Protein AF-A0A934GBI1-F1 (afdb_monomer_lite)

Secondary structure (DSSP, 8-state):
--TTGGG-SS--------S----HHHHHHHHHHHTT---EEES-GGG-EEE-TT--EEEE--GGGSTT----

pLDDT: mean 79.29, std 13.79, range [38.94, 94.31]

Foldseek 3Di:
DPVVQVVDPDHDDDDDDPPDDDDPVVVVCVVCVVVPFDWDWDDDDQPIFTAGPVRHTDDGDHCPVPPPPPDD

Structure (mmCIF, N/CA/C/O backbone):
data_AF-A0A934GBI1-F1
#
_entry.id   AF-A0A934GBI1-F1
#
loop_
_atom_site.group_PDB
_atom_site.id
_atom_site.type_symbol
_atom_site.label_atom_id
_atom_site.label_alt_id
_atom_site.label_comp_id
_atom_site.label_asym_id
_atom_site.label_entity_id
_atom_site.label_seq_id
_atom_site.pdbx_PDB_ins_code
_atom_site.Cartn_x
_atom_site.Cartn_y
_atom_site.Cartn_z
_atom_site.occupancy
_atom_site.B_iso_or_equiv
_atom_site.auth_seq_id
_atom_site.auth_comp_id
_atom_site.auth_asym_id
_atom_site.auth_atom_id
_atom_site.pdbx_PDB_model_num
ATOM 1 N N . MET A 1 1 ? -11.539 -11.611 15.440 1.00 59.94 1 MET A N 1
ATOM 2 C CA . MET A 1 1 ? -13.000 -11.818 15.566 1.00 59.94 1 MET A CA 1
ATOM 3 C C . MET A 1 1 ? -13.666 -10.454 15.698 1.00 59.94 1 MET A C 1
ATOM 5 O O . MET A 1 1 ? -13.344 -9.758 16.645 1.00 59.94 1 MET A O 1
ATOM 9 N N . ARG A 1 2 ? -14.522 -10.044 14.748 1.00 71.25 2 ARG A N 1
ATOM 10 C CA . ARG A 1 2 ? -15.247 -8.750 14.800 1.00 71.25 2 ARG A CA 1
ATOM 11 C C . ARG A 1 2 ? -16.663 -8.880 15.383 1.00 71.25 2 ARG A C 1
ATOM 13 O O . ARG A 1 2 ? -17.173 -7.946 15.979 1.00 71.25 2 ARG A O 1
ATOM 20 N N . TRP A 1 3 ? -17.276 -10.063 15.284 1.00 77.69 3 TRP A N 1
ATOM 21 C CA . TRP A 1 3 ? -18.646 -10.324 15.754 1.00 77.69 3 TRP A CA 1
ATOM 22 C C . TRP A 1 3 ? -18.812 -10.314 17.283 1.00 77.69 3 TRP A C 1
ATOM 24 O O . TRP A 1 3 ? -19.935 -10.211 17.765 1.00 77.69 3 TRP A O 1
ATOM 34 N N . LEU A 1 4 ? -17.719 -10.442 18.049 1.00 78.81 4 LEU A N 1
ATOM 35 C CA . LEU A 1 4 ? -17.769 -10.504 19.518 1.00 78.81 4 LEU A CA 1
ATOM 36 C C . LEU A 1 4 ? -18.007 -9.127 20.154 1.00 78.81 4 LEU A C 1
ATOM 38 O O . LEU A 1 4 ? -18.461 -9.055 21.289 1.00 78.81 4 LEU A O 1
ATOM 42 N N . MET A 1 5 ? -17.743 -8.044 19.421 1.00 85.56 5 MET A N 1
ATOM 43 C CA . MET A 1 5 ? -17.985 -6.675 19.890 1.00 85.56 5 MET A CA 1
ATOM 44 C C . MET A 1 5 ? -19.482 -6.367 20.022 1.00 85.56 5 MET A C 1
ATOM 46 O O . MET A 1 5 ? -19.889 -5.645 20.920 1.00 85.56 5 MET A O 1
ATOM 50 N N . GLN A 1 6 ? -20.321 -6.981 19.182 1.00 81.62 6 GLN A N 1
ATOM 51 C CA . GLN A 1 6 ? -21.776 -6.781 19.200 1.00 81.62 6 GLN A CA 1
ATOM 52 C C . GLN A 1 6 ? -22.478 -7.508 20.360 1.00 81.62 6 GLN A C 1
ATOM 54 O O . GLN A 1 6 ? -23.666 -7.297 20.579 1.00 81.62 6 GLN A O 1
ATOM 59 N N . GLN A 1 7 ? -21.773 -8.400 21.062 1.00 88.44 7 GLN A N 1
ATOM 60 C CA . GLN A 1 7 ? -22.328 -9.236 22.134 1.00 88.44 7 GLN A CA 1
ATOM 61 C C . GLN A 1 7 ? -21.965 -8.719 23.535 1.00 88.44 7 GLN A C 1
ATOM 63 O O . GLN A 1 7 ? -22.243 -9.395 24.524 1.00 88.44 7 GLN A O 1
ATOM 68 N N . GLN A 1 8 ? -21.324 -7.551 23.633 1.00 85.56 8 GLN A N 1
ATOM 69 C CA . GLN A 1 8 ? -20.935 -6.969 24.915 1.00 85.56 8 GLN A CA 1
ATOM 70 C C . GLN A 1 8 ? -22.157 -6.427 25.663 1.00 85.56 8 GLN A C 1
ATOM 72 O O . GLN A 1 8 ? -23.071 -5.855 25.073 1.00 85.56 8 GLN A O 1
ATOM 77 N N . LEU A 1 9 ? -22.163 -6.604 26.985 1.00 88.50 9 LEU A N 1
ATOM 78 C CA . LEU A 1 9 ? -23.222 -6.099 27.868 1.00 88.50 9 LEU A CA 1
ATOM 79 C C . LEU A 1 9 ? -23.206 -4.569 27.994 1.00 88.50 9 LEU A C 1
ATOM 81 O O . LEU A 1 9 ? -24.241 -3.973 28.287 1.00 88.50 9 LEU A O 1
ATOM 85 N N . GLN A 1 10 ? -22.043 -3.944 27.798 1.00 91.38 10 GLN A N 1
ATOM 86 C CA . GLN A 1 10 ? -21.860 -2.496 27.831 1.00 91.38 10 GLN A CA 1
ATOM 87 C C . GLN A 1 10 ? -21.107 -2.034 26.576 1.00 91.38 10 GLN A C 1
ATOM 89 O O . GLN A 1 10 ? -20.241 -2.764 26.092 1.00 91.38 10 GLN A O 1
ATOM 94 N N . PRO A 1 11 ? -21.447 -0.856 26.028 1.00 87.88 11 PRO A N 1
ATOM 95 C CA . PRO A 1 11 ? -20.758 -0.305 24.870 1.00 87.88 11 PRO A CA 1
ATOM 96 C C . PRO A 1 11 ? -19.345 0.157 25.242 1.00 87.88 11 PRO A C 1
ATOM 98 O O . PRO A 1 11 ? -19.142 0.789 26.276 1.00 87.88 11 PRO A O 1
ATOM 101 N N . GLU A 1 12 ? -18.392 -0.122 24.358 1.00 89.81 12 GLU A N 1
ATOM 102 C CA . GLU A 1 12 ? -16.985 0.264 24.477 1.00 89.81 12 GLU A CA 1
ATOM 103 C C . GLU A 1 12 ? -16.429 0.648 23.098 1.00 89.81 12 GLU A C 1
ATOM 105 O O . GLU A 1 12 ? -16.951 0.226 22.060 1.00 89.81 12 GLU A O 1
ATOM 110 N N . ASP A 1 13 ? -15.336 1.411 23.098 1.00 90.69 13 ASP A N 1
ATOM 111 C CA . ASP A 1 13 ? -14.614 1.792 21.888 1.00 90.69 13 ASP A CA 1
ATOM 112 C C . ASP A 1 13 ? -13.505 0.781 21.579 1.00 90.69 13 ASP A C 1
ATOM 114 O O . ASP A 1 13 ? -12.652 0.482 22.416 1.00 90.69 13 ASP A O 1
ATOM 118 N N . TYR A 1 14 ? -13.477 0.282 20.342 1.00 88.50 14 TYR A N 1
ATOM 119 C CA . TYR A 1 14 ? -12.497 -0.710 19.901 1.00 88.50 14 TYR A CA 1
ATOM 120 C C . TYR A 1 14 ? -11.765 -0.247 18.644 1.00 88.50 14 TYR A C 1
ATOM 122 O O . TYR A 1 14 ? -12.382 0.131 17.647 1.00 88.50 14 TYR A O 1
ATOM 130 N N . VAL A 1 15 ? -10.438 -0.380 18.645 1.00 89.56 15 VAL A N 1
ATOM 131 C CA . VAL A 1 15 ? -9.622 -0.255 17.432 1.00 89.56 15 VAL A CA 1
ATOM 132 C C . VAL A 1 15 ? -9.506 -1.626 16.775 1.00 89.56 15 VAL A C 1
ATOM 134 O O . VAL A 1 15 ? -8.972 -2.565 17.365 1.00 89.56 15 VAL A O 1
ATOM 137 N N . ILE A 1 16 ? -9.980 -1.746 15.533 1.00 89.62 16 ILE A N 1
ATOM 138 C CA . ILE A 1 16 ? -9.848 -2.975 14.745 1.00 89.62 16 ILE A CA 1
ATOM 139 C C . ILE A 1 16 ? -8.843 -2.747 13.619 1.00 89.62 16 ILE A C 1
ATOM 141 O O . ILE A 1 16 ? -9.189 -2.227 12.560 1.00 89.62 16 ILE A O 1
ATOM 145 N N . ALA A 1 17 ? -7.611 -3.201 13.824 1.00 89.50 17 ALA A N 1
ATOM 146 C CA . ALA A 1 17 ? -6.553 -3.169 12.820 1.00 89.50 17 ALA A CA 1
ATOM 147 C C . ALA A 1 17 ? -5.912 -4.554 12.675 1.00 89.50 17 ALA A C 1
ATOM 149 O O . ALA A 1 17 ? -5.977 -5.377 13.587 1.00 89.50 17 ALA A O 1
ATOM 150 N N . THR A 1 18 ? -5.290 -4.818 11.526 1.00 91.50 18 THR A N 1
ATOM 151 C CA . THR A 1 18 ? -4.437 -6.004 11.341 1.00 91.50 18 THR A CA 1
ATOM 152 C C . THR A 1 18 ? -3.124 -5.886 12.115 1.00 91.50 18 THR A C 1
ATOM 154 O O . THR A 1 18 ? -2.499 -6.901 12.382 1.00 91.50 18 THR A O 1
ATOM 157 N N . GLY A 1 19 ? -2.702 -4.663 12.461 1.00 92.44 19 GLY A N 1
ATOM 158 C CA . GLY A 1 19 ? -1.373 -4.368 13.011 1.00 92.44 19 GLY A CA 1
ATOM 159 C C . GLY A 1 19 ? -0.276 -4.289 11.942 1.00 92.44 19 GLY A C 1
ATOM 160 O O . GLY A 1 19 ? 0.763 -3.673 12.171 1.00 92.44 19 GLY A O 1
ATOM 161 N N . GLU A 1 20 ? -0.545 -4.835 10.759 1.00 94.31 20 GLU A N 1
ATOM 162 C CA . GLU A 1 20 ? 0.342 -4.802 9.603 1.00 94.31 20 GLU A CA 1
ATOM 163 C C . GLU A 1 20 ? 0.316 -3.436 8.911 1.00 94.31 20 GLU A C 1
ATOM 165 O O . GLU A 1 20 ? -0.711 -2.751 8.866 1.00 94.31 20 GLU A O 1
ATOM 170 N N . ARG A 1 21 ? 1.459 -3.051 8.341 1.00 90.19 21 ARG A N 1
ATOM 171 C CA . ARG A 1 21 ? 1.625 -1.817 7.570 1.00 90.19 21 ARG A CA 1
ATOM 172 C C . ARG A 1 21 ? 2.227 -2.160 6.220 1.00 90.19 21 ARG A C 1
ATOM 174 O O . ARG A 1 21 ? 3.176 -2.931 6.163 1.00 90.19 21 ARG A O 1
ATOM 181 N N . TYR A 1 22 ? 1.701 -1.528 5.182 1.00 87.50 22 TYR A N 1
ATOM 182 C CA . TYR A 1 22 ? 2.190 -1.649 3.816 1.00 87.50 22 TYR A CA 1
ATOM 183 C C . TYR A 1 22 ? 2.485 -0.259 3.264 1.00 87.50 22 TYR A C 1
ATOM 185 O O . TYR A 1 22 ? 1.830 0.726 3.618 1.00 87.50 22 TYR A O 1
ATOM 193 N N . SER A 1 23 ? 3.486 -0.184 2.403 1.00 82.88 23 SER A N 1
ATOM 194 C CA . SER A 1 23 ? 3.808 0.987 1.603 1.00 82.88 23 SER A CA 1
ATOM 195 C C . SER A 1 23 ? 2.768 1.212 0.499 1.00 82.88 23 SER A C 1
ATOM 197 O O . SER A 1 23 ? 2.036 0.309 0.089 1.00 82.88 23 SER A O 1
ATOM 199 N N . VAL A 1 24 ? 2.731 2.436 -0.034 1.00 80.88 24 VAL A N 1
ATOM 200 C CA . VAL A 1 24 ? 1.905 2.760 -1.211 1.00 80.88 24 VAL A CA 1
ATOM 201 C C . VAL A 1 24 ? 2.332 1.926 -2.427 1.00 80.88 24 VAL A C 1
ATOM 203 O O . VAL A 1 24 ? 1.480 1.536 -3.220 1.00 80.88 24 VAL A O 1
ATOM 206 N N . GLY A 1 25 ? 3.626 1.606 -2.551 1.00 81.75 25 GLY A N 1
ATOM 207 C CA . GLY A 1 25 ? 4.150 0.747 -3.616 1.00 81.75 25 GLY A CA 1
ATOM 208 C C . GLY A 1 25 ? 3.550 -0.658 -3.580 1.00 81.75 25 GLY A C 1
ATOM 209 O O . GLY A 1 25 ? 3.013 -1.110 -4.586 1.00 81.75 25 GLY A O 1
ATOM 210 N N . GLU A 1 26 ? 3.537 -1.300 -2.409 1.00 85.38 26 GLU A N 1
ATOM 211 C CA . GLU A 1 26 ? 2.945 -2.637 -2.225 1.00 85.38 26 GLU A CA 1
ATOM 212 C C . GLU A 1 26 ? 1.440 -2.654 -2.532 1.00 85.38 26 GLU A C 1
ATOM 214 O O . GLU A 1 26 ? 0.941 -3.593 -3.151 1.00 85.38 26 GLU A O 1
ATOM 219 N N . LEU A 1 27 ? 0.710 -1.594 -2.160 1.00 86.25 27 LEU A N 1
ATOM 220 C CA . LEU A 1 27 ? -0.705 -1.451 -2.518 1.00 86.25 27 LEU A CA 1
ATOM 221 C C . LEU A 1 27 ? -0.898 -1.388 -4.040 1.00 86.25 27 LEU A C 1
ATOM 223 O O . LEU A 1 27 ? -1.799 -2.031 -4.578 1.00 86.25 27 LEU A O 1
ATOM 227 N N . VAL A 1 28 ? -0.065 -0.603 -4.729 1.00 85.38 28 VAL A N 1
ATOM 228 C CA . VAL A 1 28 ? -0.123 -0.464 -6.188 1.00 85.38 28 VAL A CA 1
ATOM 229 C C . VAL A 1 28 ? 0.222 -1.788 -6.862 1.00 85.38 28 VAL A C 1
ATOM 231 O O . VAL A 1 28 ? -0.525 -2.205 -7.740 1.00 85.38 28 VAL A O 1
ATOM 234 N N . GLU A 1 29 ? 1.292 -2.466 -6.439 1.00 86.38 29 GLU A N 1
ATOM 235 C CA . GLU A 1 29 ? 1.693 -3.780 -6.961 1.00 86.38 29 GLU A CA 1
ATOM 236 C C . GLU A 1 29 ? 0.579 -4.818 -6.829 1.00 86.38 29 GLU A C 1
ATOM 238 O O . GLU A 1 29 ? 0.245 -5.487 -7.809 1.00 86.38 29 GLU A O 1
ATOM 243 N N . ALA A 1 30 ? -0.045 -4.906 -5.651 1.00 90.69 30 ALA A N 1
ATOM 244 C CA . ALA A 1 30 ? -1.175 -5.798 -5.431 1.00 90.69 30 ALA A CA 1
ATOM 245 C C . ALA A 1 30 ? -2.345 -5.454 -6.369 1.00 90.69 30 ALA A C 1
ATOM 247 O O . ALA A 1 30 ? -2.860 -6.327 -7.064 1.00 90.69 30 ALA A O 1
ATOM 248 N N . ALA A 1 31 ? -2.726 -4.176 -6.457 1.00 89.69 31 ALA A N 1
ATOM 249 C CA . ALA A 1 31 ? -3.852 -3.738 -7.280 1.00 89.69 31 ALA A CA 1
ATOM 250 C C . ALA A 1 31 ? -3.640 -3.991 -8.782 1.00 89.69 31 ALA A C 1
ATOM 252 O O . ALA A 1 31 ? -4.569 -4.410 -9.474 1.00 89.69 31 ALA A O 1
ATOM 253 N N . VAL A 1 32 ? -2.434 -3.742 -9.305 1.00 87.06 32 VAL A N 1
ATOM 254 C CA . VAL A 1 32 ? -2.142 -3.990 -10.725 1.00 87.06 32 VAL A CA 1
ATOM 255 C C . VAL A 1 32 ? -2.029 -5.483 -11.043 1.00 87.06 32 VAL A C 1
ATOM 257 O O . VAL A 1 32 ? -2.410 -5.899 -12.139 1.00 87.06 32 VAL A O 1
ATOM 260 N N . GLY A 1 33 ? -1.567 -6.291 -10.082 1.00 88.62 33 GLY A N 1
ATOM 261 C CA . GLY A 1 33 ? -1.489 -7.744 -10.206 1.00 88.62 33 GLY A CA 1
ATOM 262 C C . GLY A 1 33 ? -2.865 -8.381 -10.400 1.00 88.62 33 GLY A C 1
ATOM 263 O O . GLY A 1 33 ? -3.029 -9.217 -11.287 1.00 88.62 33 GLY A O 1
ATOM 264 N N . GLU A 1 34 ? -3.877 -7.908 -9.666 1.00 93.44 34 GLU A N 1
ATOM 265 C CA . GLU A 1 34 ? -5.267 -8.382 -9.783 1.00 93.44 34 GLU A CA 1
ATOM 266 C C . GLU A 1 34 ? -5.890 -8.131 -11.169 1.00 93.44 34 GLU A C 1
ATOM 268 O O . GLU A 1 34 ? -6.798 -8.847 -11.589 1.00 93.44 34 GLU A O 1
ATOM 273 N N . VAL A 1 35 ? -5.389 -7.141 -11.918 1.00 90.12 35 VAL A N 1
ATOM 274 C CA . VAL A 1 35 ? -5.838 -6.841 -13.292 1.00 90.12 35 VAL A CA 1
ATOM 275 C C . VAL A 1 35 ? -4.870 -7.343 -14.371 1.00 90.12 35 VAL A C 1
ATOM 277 O O . VAL A 1 35 ? -5.013 -6.993 -15.543 1.00 90.12 35 VAL A O 1
ATOM 280 N N . GLY A 1 36 ? -3.893 -8.179 -14.000 1.00 89.06 36 GLY A N 1
ATOM 281 C CA . GLY A 1 36 ? -2.968 -8.830 -14.932 1.00 89.06 36 GLY A CA 1
ATOM 282 C C . GLY A 1 36 ? -1.881 -7.914 -15.503 1.00 89.06 36 GLY A C 1
ATOM 283 O O . GLY A 1 36 ? -1.359 -8.179 -16.587 1.00 89.06 36 GLY A O 1
ATOM 284 N N . ILE A 1 37 ? -1.544 -6.824 -14.810 1.00 85.81 37 ILE A N 1
ATOM 285 C CA . ILE A 1 37 ? -0.470 -5.911 -15.205 1.00 85.81 37 ILE A CA 1
ATOM 286 C C . ILE A 1 37 ? 0.779 -6.237 -14.380 1.00 85.81 37 ILE A C 1
ATOM 288 O O . ILE A 1 37 ? 0.809 -6.034 -13.170 1.00 85.81 37 ILE A O 1
ATOM 292 N N . GLU A 1 38 ? 1.841 -6.689 -15.048 1.00 85.94 38 GLU A N 1
ATOM 293 C CA . GLU A 1 38 ? 3.173 -6.798 -14.442 1.00 85.94 38 GLU A CA 1
ATOM 294 C C . GLU A 1 38 ? 3.839 -5.412 -14.429 1.00 85.94 38 GLU A C 1
ATOM 296 O O . GLU A 1 38 ? 3.890 -4.727 -15.456 1.00 85.94 38 GLU A O 1
ATOM 301 N N . LEU A 1 39 ? 4.361 -4.998 -13.274 1.00 85.81 39 LEU A N 1
ATOM 302 C CA . LEU A 1 39 ? 5.142 -3.771 -13.127 1.00 85.81 39 LEU A CA 1
ATOM 303 C C . LEU A 1 39 ? 6.585 -4.086 -12.752 1.00 85.81 39 LEU A C 1
ATOM 305 O O . LEU A 1 39 ? 6.873 -4.997 -11.980 1.00 85.81 39 LEU A O 1
ATOM 309 N N . ARG A 1 40 ? 7.499 -3.280 -13.287 1.00 86.62 40 ARG A N 1
ATOM 310 C CA . ARG A 1 40 ? 8.908 -3.245 -12.901 1.00 86.62 40 ARG A CA 1
ATOM 311 C C . ARG A 1 40 ? 9.271 -1.841 -12.478 1.00 86.62 40 ARG A C 1
ATOM 313 O O . ARG A 1 40 ? 9.185 -0.907 -13.280 1.00 86.62 40 ARG A O 1
ATOM 320 N N . TRP A 1 41 ? 9.709 -1.712 -11.239 1.00 84.38 41 TRP A N 1
ATOM 321 C CA . TRP A 1 41 ? 10.158 -0.445 -10.693 1.00 84.38 41 TRP A CA 1
ATOM 322 C C . TRP A 1 41 ? 11.592 -0.144 -11.113 1.00 84.38 41 TRP A C 1
ATOM 324 O O . TRP A 1 41 ? 12.456 -1.024 -11.155 1.00 84.38 41 TRP A O 1
ATOM 334 N N . LYS A 1 42 ? 11.836 1.113 -11.477 1.00 83.62 42 LYS A N 1
ATOM 335 C CA . LYS A 1 42 ? 13.172 1.656 -11.728 1.00 83.62 42 LYS A CA 1
ATOM 336 C C . LYS A 1 42 ? 13.270 3.049 -11.126 1.00 83.62 42 LYS A C 1
ATOM 338 O O . LYS A 1 42 ? 12.371 3.863 -11.324 1.00 83.62 42 LYS A O 1
ATOM 343 N N . GLY A 1 43 ? 14.402 3.330 -10.492 1.00 82.19 43 GLY A N 1
ATOM 344 C CA . GLY A 1 43 ? 14.644 4.577 -9.768 1.00 82.19 43 GLY A CA 1
ATOM 345 C C . GLY A 1 43 ? 14.682 4.340 -8.261 1.00 82.19 43 GLY A C 1
ATOM 346 O O . GLY A 1 43 ? 14.744 3.198 -7.816 1.00 82.19 43 GLY A O 1
ATOM 347 N N . PHE A 1 44 ? 14.699 5.426 -7.494 1.00 75.88 44 PHE A N 1
ATOM 348 C CA . PHE A 1 44 ? 14.688 5.412 -6.033 1.00 75.88 44 PHE A CA 1
ATOM 349 C C . PHE A 1 44 ? 13.979 6.670 -5.521 1.00 75.88 44 PHE A C 1
ATOM 351 O O . PHE A 1 44 ? 14.121 7.745 -6.109 1.00 75.88 44 PHE A O 1
ATOM 358 N N . GLY A 1 45 ? 13.257 6.548 -4.405 1.00 73.62 45 GLY A N 1
ATOM 359 C CA . GLY A 1 45 ? 12.603 7.677 -3.744 1.00 73.62 45 GLY A CA 1
ATOM 360 C C . GLY A 1 45 ? 11.590 8.372 -4.655 1.00 73.62 45 GLY A C 1
ATOM 361 O O . GLY A 1 45 ? 10.759 7.722 -5.277 1.00 73.62 45 GLY A O 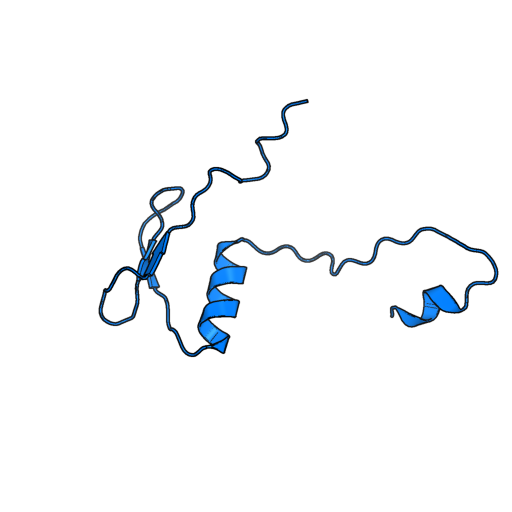1
ATOM 362 N N . VAL A 1 46 ? 11.680 9.701 -4.756 1.00 74.00 46 VAL A N 1
ATOM 363 C CA . VAL A 1 46 ? 10.793 10.525 -5.603 1.00 74.00 46 VAL A CA 1
ATOM 364 C C . VAL A 1 46 ? 10.895 10.209 -7.100 1.00 74.00 46 VAL A C 1
ATOM 366 O O . VAL A 1 46 ? 9.976 10.515 -7.856 1.00 74.00 46 VAL A O 1
ATOM 369 N N . ASP A 1 47 ? 12.004 9.608 -7.536 1.00 76.44 47 ASP A N 1
ATOM 370 C CA . ASP A 1 47 ? 12.260 9.301 -8.945 1.00 76.44 47 ASP A CA 1
ATOM 371 C C . ASP A 1 47 ? 11.857 7.869 -9.324 1.00 76.44 47 ASP A C 1
ATOM 373 O O . ASP A 1 47 ? 12.099 7.431 -10.454 1.00 76.44 47 ASP A O 1
ATOM 377 N N . GLU A 1 48 ? 11.258 7.120 -8.397 1.00 83.19 48 GLU A N 1
ATOM 378 C CA . GLU A 1 48 ? 10.822 5.751 -8.637 1.00 83.19 48 GLU A CA 1
ATOM 379 C C . GLU A 1 48 ? 9.602 5.696 -9.575 1.00 83.19 48 GLU A C 1
ATOM 381 O O . GLU A 1 48 ? 8.567 6.339 -9.370 1.00 83.19 48 GLU A O 1
ATOM 386 N N . LYS A 1 49 ? 9.736 4.916 -10.654 1.00 84.81 49 LYS A N 1
ATOM 387 C CA . LYS A 1 49 ? 8.742 4.791 -11.726 1.00 84.81 49 LYS A CA 1
ATOM 388 C C . LYS A 1 49 ? 8.459 3.329 -12.044 1.00 84.81 49 LYS A C 1
ATOM 390 O O . LYS A 1 49 ? 9.385 2.527 -12.171 1.00 84.81 49 LYS A O 1
ATOM 395 N N . GLY A 1 50 ? 7.183 3.009 -12.234 1.00 85.75 50 GLY A N 1
ATOM 396 C CA . GLY A 1 50 ? 6.694 1.704 -12.662 1.00 85.75 50 GLY A CA 1
ATOM 397 C C . GLY A 1 50 ? 6.574 1.614 -14.185 1.00 85.75 50 GLY A C 1
ATOM 398 O O . GLY A 1 50 ? 5.945 2.462 -14.831 1.00 85.75 50 GLY A O 1
ATOM 399 N N . TYR A 1 51 ? 7.159 0.564 -14.758 1.00 86.00 51 TYR A N 1
ATOM 400 C CA . TYR A 1 51 ? 7.134 0.259 -16.190 1.00 86.00 51 TYR A CA 1
ATOM 401 C C . TYR A 1 51 ? 6.499 -1.107 -16.448 1.00 86.00 51 TYR A C 1
ATOM 403 O O . TYR A 1 51 ? 6.668 -2.022 -15.648 1.00 86.00 51 TYR A O 1
ATOM 411 N N . ASP A 1 52 ? 5.822 -1.267 -17.586 1.00 86.19 52 ASP A N 1
ATOM 412 C CA . ASP A 1 52 ? 5.390 -2.592 -18.049 1.00 86.19 52 ASP A CA 1
ATOM 413 C C . ASP A 1 52 ? 6.586 -3.426 -18.572 1.00 86.19 52 ASP A C 1
ATOM 415 O O . ASP A 1 52 ? 7.677 -2.880 -18.792 1.00 86.19 52 ASP A O 1
ATOM 419 N N . PRO A 1 53 ? 6.421 -4.739 -18.831 1.00 83.88 53 PRO A N 1
ATOM 420 C CA . PRO A 1 53 ? 7.502 -5.572 -19.363 1.00 83.88 53 PRO A CA 1
ATOM 421 C C . PRO A 1 53 ? 8.003 -5.127 -20.744 1.00 83.88 53 PRO A C 1
A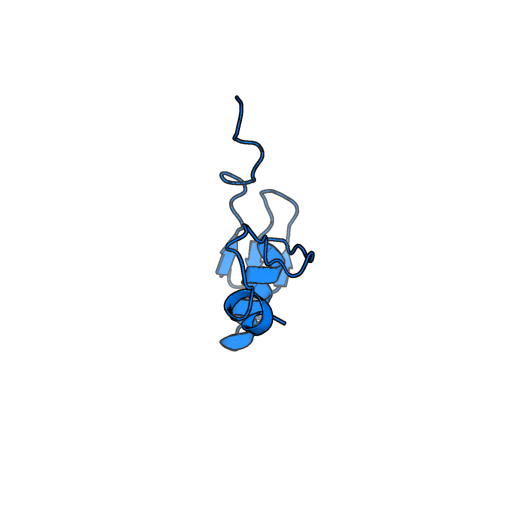TOM 423 O O . PRO A 1 53 ? 9.123 -5.456 -21.127 1.00 83.88 53 PRO A O 1
ATOM 426 N N . SER A 1 54 ? 7.196 -4.361 -21.489 1.00 86.00 54 SER A N 1
ATOM 427 C CA . SER A 1 54 ? 7.582 -3.757 -22.772 1.00 86.00 54 SER A CA 1
ATOM 428 C C . SER A 1 54 ? 8.406 -2.472 -22.601 1.00 86.00 54 SER A C 1
ATOM 430 O O . SER A 1 54 ? 8.840 -1.888 -23.592 1.00 86.00 54 SER A O 1
ATOM 432 N N . GLY A 1 55 ? 8.619 -2.011 -21.366 1.00 82.06 55 GLY A N 1
ATOM 433 C CA . GLY A 1 55 ? 9.352 -0.791 -21.045 1.00 82.06 55 GLY A CA 1
ATOM 434 C C . GLY A 1 55 ? 8.527 0.492 -21.155 1.00 82.06 55 GLY A C 1
ATOM 435 O O . GLY A 1 55 ? 9.103 1.578 -21.088 1.00 82.06 55 GLY A O 1
ATOM 436 N N . ARG A 1 56 ? 7.198 0.416 -21.309 1.00 83.75 56 ARG A N 1
ATOM 437 C CA . ARG A 1 56 ? 6.347 1.614 -21.304 1.00 83.75 56 ARG A CA 1
ATOM 438 C C . ARG A 1 56 ? 6.113 2.083 -19.879 1.00 83.75 56 ARG A C 1
ATOM 440 O O . ARG A 1 56 ? 5.731 1.299 -19.013 1.00 83.75 56 ARG A O 1
ATOM 447 N N . TYR A 1 57 ? 6.298 3.380 -19.668 1.00 82.00 57 TYR A N 1
ATOM 448 C CA . TYR A 1 57 ? 5.959 4.049 -18.418 1.00 82.00 57 TYR A CA 1
ATOM 449 C C . TYR A 1 57 ? 4.464 3.890 -18.113 1.00 82.00 57 TYR A C 1
ATOM 451 O O . TYR A 1 57 ? 3.625 4.113 -18.991 1.00 82.00 57 TYR A O 1
ATOM 459 N N . LYS A 1 58 ? 4.140 3.498 -16.878 1.00 78.94 58 LYS A N 1
ATOM 460 C CA . LYS A 1 58 ? 2.758 3.341 -16.409 1.00 78.94 58 LYS A CA 1
ATOM 461 C C . LYS A 1 58 ? 2.417 4.311 -15.291 1.00 78.94 58 LYS A C 1
ATOM 463 O O . LYS A 1 58 ? 1.341 4.897 -15.335 1.00 78.94 58 LYS A O 1
ATOM 468 N N . LEU A 1 59 ? 3.313 4.489 -14.323 1.00 78.88 59 LEU A N 1
ATOM 469 C CA . LEU A 1 59 ? 3.062 5.336 -13.158 1.00 78.88 59 LEU A CA 1
ATOM 470 C C . LEU A 1 59 ? 4.357 5.729 -12.437 1.00 78.88 59 LEU A C 1
ATOM 472 O O . LEU A 1 59 ? 5.403 5.117 -12.639 1.00 78.88 59 LEU A O 1
ATOM 476 N N . ALA A 1 60 ? 4.260 6.737 -11.578 1.00 74.44 60 ALA A N 1
ATOM 477 C CA . ALA A 1 60 ? 5.278 7.140 -10.615 1.00 74.44 60 ALA A CA 1
ATOM 478 C C . ALA A 1 60 ? 4.581 7.413 -9.280 1.00 74.44 60 ALA A C 1
ATOM 480 O O . ALA A 1 60 ? 3.431 7.864 -9.277 1.00 74.44 60 ALA A O 1
ATOM 481 N N . VAL A 1 61 ? 5.259 7.144 -8.166 1.00 69.06 61 VAL A N 1
ATOM 482 C CA . VAL A 1 61 ? 4.740 7.475 -6.834 1.00 69.06 61 VAL A CA 1
ATOM 483 C C . VAL A 1 61 ? 5.124 8.921 -6.522 1.00 69.06 61 VAL A C 1
ATOM 485 O O . VAL A 1 61 ? 6.303 9.236 -6.396 1.00 69.06 61 VAL A O 1
ATOM 488 N N . ASP A 1 62 ? 4.137 9.813 -6.412 1.00 68.94 62 ASP A N 1
ATOM 489 C CA . ASP A 1 62 ? 4.374 11.183 -5.946 1.00 68.94 62 ASP A CA 1
ATOM 490 C C . ASP A 1 62 ? 4.363 11.203 -4.408 1.00 68.94 62 ASP A C 1
ATOM 492 O O . ASP A 1 62 ? 3.341 10.936 -3.773 1.00 68.94 62 ASP A O 1
ATOM 496 N N . LEU A 1 63 ? 5.513 11.512 -3.803 1.00 61.34 63 LEU A N 1
ATOM 497 C CA . LEU A 1 63 ? 5.682 11.584 -2.348 1.00 61.34 63 LEU A CA 1
ATOM 498 C C . LEU A 1 63 ? 5.104 12.863 -1.720 1.00 61.34 63 LEU A C 1
ATOM 500 O O . LEU A 1 63 ? 5.197 13.020 -0.500 1.00 61.34 63 LEU A O 1
ATOM 504 N N . ARG A 1 64 ? 4.466 13.750 -2.502 1.00 59.00 64 ARG A N 1
ATOM 505 C CA . ARG A 1 64 ? 3.823 14.984 -2.005 1.00 59.00 64 ARG A CA 1
ATOM 506 C C . ARG A 1 64 ? 2.808 14.781 -0.879 1.00 59.00 64 ARG A C 1
ATOM 508 O O . ARG A 1 64 ? 2.504 15.744 -0.196 1.00 59.00 64 ARG A O 1
ATOM 515 N N . TYR A 1 65 ? 2.303 13.566 -0.671 1.00 54.59 65 TYR A N 1
ATOM 516 C CA . TYR A 1 65 ? 1.366 13.244 0.412 1.00 54.59 65 TYR A CA 1
ATOM 517 C C . TYR A 1 65 ? 1.898 12.192 1.396 1.00 54.59 65 TYR A C 1
ATOM 519 O O . TYR A 1 65 ? 1.119 11.530 2.083 1.00 54.59 65 TYR A O 1
ATOM 527 N N . SER A 1 66 ? 3.219 11.999 1.483 1.00 53.28 66 SER A N 1
ATOM 528 C CA . SER A 1 66 ? 3.777 11.189 2.572 1.00 53.28 66 SER A CA 1
ATOM 529 C C . SER A 1 66 ? 3.516 11.886 3.915 1.00 53.28 66 SER A C 1
ATOM 531 O O . SER A 1 66 ? 3.640 13.103 4.021 1.00 53.28 66 SER A O 1
ATOM 533 N N . ALA A 1 67 ? 3.100 11.115 4.923 1.00 50.47 67 ALA A N 1
ATOM 534 C CA . ALA A 1 67 ? 2.457 11.547 6.173 1.00 50.47 67 ALA A CA 1
ATOM 535 C C . ALA A 1 67 ? 3.280 12.461 7.118 1.00 50.47 67 ALA A C 1
ATOM 537 O O . ALA A 1 67 ? 2.928 12.607 8.285 1.00 50.47 67 ALA A O 1
ATOM 538 N N . TYR A 1 68 ? 4.358 13.076 6.634 1.00 48.53 68 TYR A N 1
A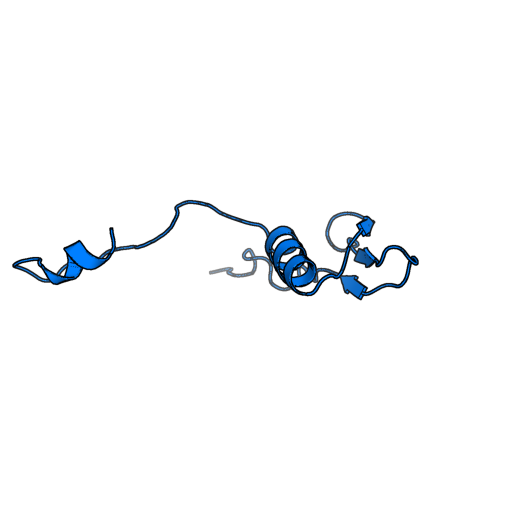TOM 539 C CA . TYR A 1 68 ? 5.158 14.064 7.358 1.00 48.53 68 TYR A CA 1
ATOM 540 C C . TYR A 1 68 ? 4.671 15.509 7.193 1.00 48.53 68 TYR A C 1
ATOM 542 O O . TYR A 1 68 ? 5.210 16.388 7.852 1.00 48.53 68 TYR A O 1
ATOM 550 N N . ASP A 1 69 ? 3.643 15.761 6.377 1.00 45.06 69 ASP A N 1
ATOM 551 C CA . ASP A 1 69 ? 3.103 17.117 6.167 1.00 45.06 69 ASP A CA 1
ATOM 552 C C . ASP A 1 69 ? 2.063 17.549 7.226 1.00 45.06 69 ASP A C 1
ATOM 554 O O . ASP A 1 69 ? 1.456 18.613 7.129 1.00 45.06 69 ASP A O 1
ATOM 558 N N . TYR A 1 70 ? 1.873 16.746 8.281 1.00 39.88 70 TYR A N 1
ATOM 559 C CA . TYR A 1 70 ? 1.232 17.199 9.517 1.00 39.88 70 TYR A CA 1
ATOM 560 C C . TYR A 1 70 ? 2.288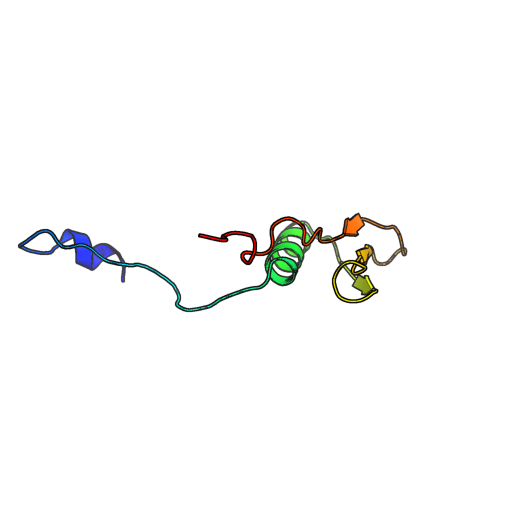 17.847 10.418 1.00 39.88 70 TYR A C 1
ATOM 562 O O . TYR A 1 70 ? 2.795 17.239 11.359 1.00 39.88 70 TYR A O 1
ATOM 570 N N . HIS A 1 71 ? 2.629 19.093 10.104 1.00 38.94 71 HIS A N 1
ATOM 571 C CA . HIS A 1 71 ? 3.159 20.013 11.100 1.00 38.94 71 HIS A CA 1
ATOM 572 C C . HIS A 1 71 ? 1.969 20.574 11.892 1.00 38.94 71 HIS A C 1
ATOM 574 O O . HIS A 1 71 ? 1.193 21.367 11.357 1.00 38.94 71 HIS A O 1
ATOM 580 N N . GLU A 1 72 ? 1.802 20.125 13.139 1.00 41.62 72 GLU A N 1
ATOM 581 C CA . GLU A 1 72 ? 1.216 20.984 14.182 1.00 41.62 72 GLU A CA 1
ATOM 582 C C . GLU A 1 72 ? 2.187 22.122 14.526 1.00 41.62 72 GLU A C 1
ATOM 584 O O . GLU A 1 72 ? 3.418 21.868 14.543 1.00 41.62 72 GLU A O 1
#

Radius of gyration: 18.96 Å; chains: 1; bounding box: 38×33×51 Å

Sequence (72 aa):
MRWLMQQQLQPEDYVIATGERYSVGELVEAAVGEVGIELRWKGFGVDEKGYDPSGRYKLAVDLRYSAYDYHE

=== Feature glossary ===
Legend for the data blocks above and below:

— What the protein is —

Sequence gives the chain of amino acids in standard one-letter code (A=alanine, C=cysteine, …, Y=tyrosine), read N→C. It is the only feature that is directly encoded by the gene; all structural features are derived from the folded form of this sequence.

The annotation block draws on four external resources. InterPro: which protein families and domains the sequence belongs to. GO: 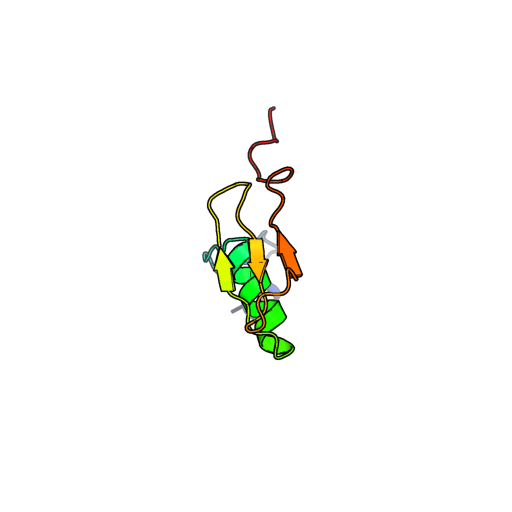standardized terms for what the protein does, what process it participates in, and where in the cell it acts. CATH: which structural fold it has in the CATH hierarchy. Organism: the species of origin.

— Where its atoms are —

Atomic coordinates in PDBx/mmCIF format — the same representation the Protein Data Bank distributes. Each line of the _atom_site loop places one backbone atom in Cartesian space (units: ångströms, origin: arbitrary).

Six rendered views show the 3D structure from the faces of a cube — i.e. along ±x, ±y, ±z. Rendering representation is drawn randomly per protein from cartoon (secondary-structure ribbons), sticks (backbone bonds), or molecular surface; coloring is either N→C rainbow (blue at the N-terminus through red at the C-terminus) or one color per chain.

— Local backbone conformation —

DSSP 8-state secondary structure assigns each residue one of H (α-helix), G (3₁₀-helix), I (π-helix), E (extended β-strand), B (isolated β-bridge), T (hydrogen-bonded turn), S (bend), or '-' (coil). The assignment is computed from backbone hydrogen-bond geometry via the Kabsch–Sander algorithm.

P-SEA three-state annotation labels each residue as helix, strand, or coil based purely on the geometry of the Cα trace. It serves as a fallback when the full backbone (and thus DSSP) is unavailable.

φ (phi) and ψ (psi) are the two rotatable backbone dihedrals per residue: φ is the C(i-1)–N–Cα–C torsion, ψ is the N–Cα–C–N(i+1) torsion, both in degrees on (−180°, 180°]. α-helical residues cluster near (−60°, −45°); β-strand residues near (−120°, +130°). A Ramachandran plot is simply a scatter of (φ, ψ) for every residue.

— Global shape and packing —

Radius of gyration (Rg) is the root-mean-square distance of Cα atoms from their centroid — a single number for overall size and compactness. A globular domain of N residues has Rg ≈ 2.2·N^0.38 Å; an extended or disordered chain has a much larger Rg. The Cα contact count is the number of residue pairs whose Cα atoms are within 8 Å and are more than four positions apart in sequence — a standard proxy for tertiary packing density. The bounding box is the smallest axis-aligned box enclosing all Cα atoms.

Accessible surface area quantifies burial. A residue with SASA near zero is packed into the hydrophobic core; one with SASA >100 Å² sits on the surface. Computed here via the Shrake–Rupley numerical algorithm with a 1.4 Å probe.

The contact map is a binary N×N matrix image: pixel (i, j) is dark where Cα_i and Cα_j are within 8 Å and |i−j|>4. Because the |i−j|>4 filter removes local helical contacts, off-diagonal stripes parallel to the main diagonal indicate parallel β-sheets; stripes perpendicular to it indicate antiparallel β-sheets. The Ramachandran plot scatters every residue's (φ, ψ) pair against the sterically allowed regions. The PAE heatmap renders the predicted-aligned-error matrix.

— Structural neighborhood —

A 3Di character summarizes, for each residue, the relative orientation of the Cα frame of its nearest spatial neighbor. Because it encodes fold topology rather than chemistry, 3Di alignments detect remote structural similarity that sequence alignment misses.

Structural nearest neighbors (via Foldseek easy-search vs the PDB). Reported per hit: target PDB id, E-value, and alignment TM-score. A TM-score above ~0.5 is the conventional threshold for 'same fold'.

— C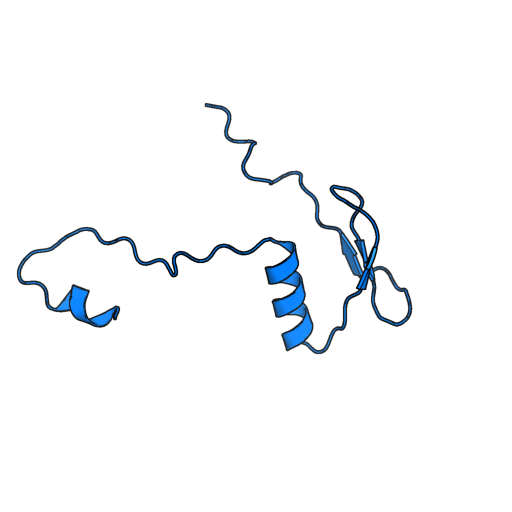onfidence and disorder —

For AlphaFold models, the B-factor field carries pLDDT — the model's own estimate of local accuracy on a 0–100 scale. Regions with pLDDT<50 should be treated as essentially unmodeled; they often correspond to intrinsically disordered segments.

B-factor (Debye–Waller factor) reflects atomic displacement in the crystal lattice. It is an experimental observable (units Å²), not a prediction; low values mean the atom is pinned down, high values mean it moves or is heterogeneous across the crystal.

Predicted Aligned Error (PAE) is an AlphaFold confidence matrix: entry (i, j) is the expected error in the position of residue j, in ångströms, when the prediction is superimposed on the true structure at residue i. Low PAE within a block of residues means that block is internally rigid and well-predicted; high PAE between two blocks means their relative placement is uncertain even if each block individually is confident.